Protein AF-A0A2J0UGF7-F1 (afdb_monomer)

Mean predicted aligned error: 6.07 Å

Sequence (147 aa):
MAEHSILASLVVHKSSESKSLCSQTPYACVGADGAELGLALIGGSRSPAAPRHLVELSRFRMDGALSEDYKCYLAAQGNAMVQAASKLDAKRLAGQCLSEFAAFKRRAGNAKFDVAPENICSSVADIQASLRDVARLAKAGGDCDGV

pLDDT: mean 84.09, std 11.37, range [37.0, 96.5]

Structure (mmCIF, N/CA/C/O backbone):
data_AF-A0A2J0UGF7-F1
#
_entry.id   AF-A0A2J0UGF7-F1
#
loop_
_atom_site.group_PDB
_atom_site.id
_atom_site.type_symbol
_atom_site.label_atom_id
_atom_site.label_alt_id
_atom_site.label_comp_id
_atom_site.label_asym_id
_atom_site.label_entity_id
_atom_site.label_seq_id
_atom_site.pdbx_PDB_ins_code
_atom_site.Cartn_x
_atom_site.Cartn_y
_atom_site.Cartn_z
_atom_site.occupancy
_atom_site.B_iso_or_equiv
_atom_site.auth_seq_id
_atom_site.auth_comp_id
_atom_site.auth_asym_id
_atom_site.auth_atom_id
_atom_site.pdbx_PDB_model_num
ATOM 1 N N . MET A 1 1 ? -4.742 9.438 -7.982 1.00 66.12 1 MET A N 1
ATOM 2 C CA . MET A 1 1 ? -4.946 9.312 -6.524 1.00 66.12 1 MET A CA 1
ATOM 3 C C . MET A 1 1 ? -3.586 9.147 -5.867 1.00 66.12 1 MET A C 1
ATOM 5 O O . MET A 1 1 ? -2.669 8.692 -6.547 1.00 66.12 1 MET A O 1
ATOM 9 N N . ALA A 1 2 ? -3.444 9.559 -4.611 1.00 84.94 2 ALA A N 1
ATOM 10 C CA . ALA A 1 2 ? -2.167 9.606 -3.896 1.00 84.94 2 ALA A CA 1
ATOM 11 C C . ALA A 1 2 ? -1.484 8.227 -3.784 1.00 84.94 2 ALA A C 1
ATOM 13 O O . ALA A 1 2 ? -0.266 8.124 -3.885 1.00 84.94 2 ALA A O 1
ATOM 14 N N . GLU A 1 3 ? -2.263 7.148 -3.730 1.00 86.81 3 GLU A N 1
ATOM 15 C CA . GLU A 1 3 ? -1.790 5.761 -3.719 1.00 86.81 3 GLU A CA 1
ATOM 16 C C . GLU A 1 3 ? -1.040 5.374 -5.002 1.00 86.81 3 GLU A C 1
ATOM 18 O O . GLU A 1 3 ? -0.110 4.574 -4.962 1.00 86.81 3 GLU A O 1
ATOM 23 N N . HIS A 1 4 ? -1.406 5.957 -6.151 1.00 85.75 4 HIS A N 1
ATOM 24 C CA . HIS A 1 4 ? -0.659 5.749 -7.396 1.00 85.75 4 HIS A CA 1
ATOM 25 C C . HIS A 1 4 ? 0.700 6.448 -7.374 1.00 85.75 4 HIS A C 1
ATOM 27 O O . HIS A 1 4 ? 1.629 5.947 -7.999 1.00 85.75 4 HIS A O 1
ATOM 33 N N . SER A 1 5 ? 0.807 7.579 -6.668 1.00 85.75 5 SER A N 1
ATOM 34 C CA . SER A 1 5 ? 2.076 8.285 -6.467 1.00 85.75 5 SER A CA 1
ATOM 35 C C . SER A 1 5 ? 3.016 7.448 -5.601 1.00 85.75 5 SER A C 1
ATOM 37 O O . SER A 1 5 ? 4.161 7.225 -5.983 1.00 85.75 5 SER A O 1
ATOM 39 N N . ILE A 1 6 ? 2.483 6.874 -4.513 1.00 88.88 6 ILE A N 1
ATOM 40 C CA . ILE A 1 6 ? 3.204 5.934 -3.644 1.00 88.88 6 ILE A CA 1
ATOM 41 C C . ILE A 1 6 ? 3.685 4.717 -4.435 1.00 88.88 6 ILE A C 1
ATOM 43 O O . ILE A 1 6 ? 4.870 4.404 -4.422 1.00 88.88 6 ILE A O 1
ATOM 47 N N . LEU A 1 7 ? 2.797 4.055 -5.183 1.00 88.69 7 LEU A N 1
ATOM 48 C CA . LEU A 1 7 ? 3.181 2.907 -6.005 1.00 88.69 7 LEU A CA 1
ATOM 49 C C . LEU A 1 7 ? 4.262 3.270 -7.033 1.00 88.69 7 LEU A C 1
ATOM 51 O O . LEU A 1 7 ? 5.230 2.533 -7.177 1.00 88.69 7 LEU A O 1
ATOM 55 N N . ALA A 1 8 ? 4.099 4.379 -7.756 1.00 86.56 8 ALA A N 1
ATOM 56 C CA . ALA A 1 8 ? 5.051 4.790 -8.784 1.00 86.56 8 ALA A CA 1
ATOM 57 C C . ALA A 1 8 ? 6.441 5.058 -8.193 1.00 86.56 8 ALA A C 1
ATOM 59 O O . ALA A 1 8 ? 7.425 4.541 -8.720 1.00 86.56 8 ALA A O 1
ATOM 60 N N . SER A 1 9 ? 6.505 5.798 -7.084 1.00 87.06 9 SER A N 1
ATOM 61 C CA . SER A 1 9 ? 7.755 6.060 -6.372 1.00 87.06 9 SER A CA 1
ATOM 62 C C . SER A 1 9 ? 8.404 4.755 -5.894 1.00 87.06 9 SER A C 1
ATOM 64 O O . SER A 1 9 ? 9.547 4.476 -6.258 1.00 87.06 9 SER A O 1
ATOM 66 N N . LEU A 1 10 ? 7.659 3.877 -5.209 1.00 87.56 10 LEU A N 1
ATOM 67 C CA . LEU A 1 10 ? 8.194 2.595 -4.737 1.00 87.56 10 LEU A CA 1
ATOM 68 C C . LEU A 1 10 ? 8.783 1.758 -5.879 1.00 87.56 10 LEU A C 1
ATOM 70 O O . LEU A 1 10 ? 9.810 1.104 -5.700 1.00 87.56 10 LEU A O 1
ATOM 74 N N . VAL A 1 11 ? 8.154 1.769 -7.058 1.00 87.12 11 VAL A N 1
ATOM 75 C CA . VAL A 1 11 ? 8.654 1.042 -8.231 1.00 87.12 11 VAL A CA 1
ATOM 76 C C . VAL A 1 11 ? 9.914 1.685 -8.807 1.00 87.12 11 VAL A C 1
ATOM 78 O O . VAL A 1 11 ? 10.846 0.960 -9.146 1.00 87.12 11 VAL A O 1
ATOM 81 N N . VAL A 1 12 ? 9.972 3.014 -8.901 1.00 85.31 12 VAL A N 1
ATOM 82 C CA . VAL A 1 12 ? 11.165 3.728 -9.384 1.00 85.31 12 VAL A CA 1
ATOM 83 C C . VAL A 1 12 ? 12.343 3.494 -8.440 1.00 85.31 12 VAL A C 1
ATOM 85 O O . VAL A 1 12 ? 13.400 3.065 -8.897 1.00 85.31 12 VAL A O 1
ATOM 88 N N . HIS A 1 13 ? 12.154 3.686 -7.133 1.00 84.00 13 HIS A N 1
ATOM 89 C CA . HIS A 1 13 ? 13.219 3.568 -6.132 1.00 84.00 13 HIS A CA 1
ATOM 90 C C . HIS A 1 13 ? 13.752 2.140 -5.968 1.00 84.00 13 HIS A C 1
ATOM 92 O O . HIS A 1 13 ? 14.930 1.955 -5.668 1.00 84.00 13 HIS A O 1
ATOM 98 N N . LYS A 1 14 ? 12.913 1.120 -6.187 1.00 86.44 14 LYS A N 1
ATOM 99 C CA . LYS A 1 14 ? 13.313 -0.293 -6.067 1.00 86.44 14 LYS A CA 1
ATOM 100 C C . LYS A 1 14 ? 13.826 -0.910 -7.368 1.00 86.44 14 LYS A C 1
ATOM 102 O O . LYS A 1 14 ? 14.217 -2.076 -7.355 1.00 86.44 14 LYS A O 1
ATOM 107 N N . SER A 1 15 ? 13.821 -0.167 -8.474 1.00 85.44 15 SER A N 1
ATOM 108 C CA . SER A 1 15 ? 14.404 -0.606 -9.745 1.00 85.44 15 SER A CA 1
ATOM 109 C C . SER A 1 15 ? 15.921 -0.422 -9.730 1.00 85.44 15 SER A C 1
ATOM 111 O O . SER A 1 15 ? 16.424 0.598 -9.249 1.00 85.44 15 SER A O 1
ATOM 113 N N . SER A 1 16 ? 16.673 -1.367 -10.299 1.00 81.94 16 SER A N 1
ATOM 114 C CA . SER A 1 16 ? 18.127 -1.196 -10.469 1.00 81.94 16 SER A CA 1
ATOM 115 C C . SER A 1 16 ? 18.458 -0.080 -11.467 1.00 81.94 16 SER A C 1
ATOM 117 O O . SER A 1 16 ? 19.459 0.620 -11.318 1.00 81.94 16 SER A O 1
ATOM 119 N N . GLU A 1 17 ? 17.543 0.167 -12.406 1.00 77.06 17 GLU A N 1
ATOM 120 C CA . GLU A 1 17 ? 17.573 1.271 -13.365 1.00 77.06 17 GLU A CA 1
ATOM 121 C C . GLU A 1 17 ? 17.169 2.621 -12.755 1.00 77.06 17 GLU A C 1
ATOM 123 O O . GLU A 1 17 ? 17.113 3.623 -13.461 1.00 77.06 17 GLU A O 1
ATOM 128 N N . SER A 1 18 ? 16.914 2.696 -11.444 1.00 76.00 18 SER A N 1
ATOM 129 C CA . SER A 1 18 ? 16.582 3.952 -10.753 1.00 76.00 18 SER A CA 1
ATOM 130 C C . SER A 1 18 ? 17.531 5.081 -11.152 1.00 76.00 18 SER A C 1
ATOM 132 O O . SER A 1 18 ? 17.077 6.108 -11.633 1.00 76.00 18 SER A O 1
ATOM 134 N N . LYS A 1 19 ? 18.852 4.876 -11.092 1.00 71.94 19 LYS A N 1
ATOM 135 C CA . LYS A 1 19 ? 19.845 5.904 -11.463 1.00 71.94 19 LYS A CA 1
ATOM 136 C C . LYS A 1 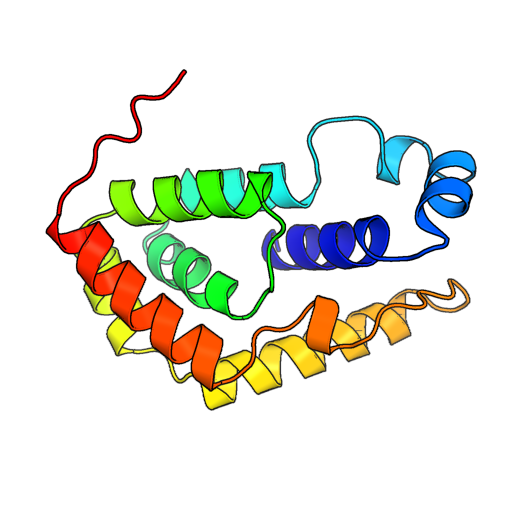19 ? 19.733 6.376 -12.917 1.00 71.94 19 LYS A C 1
ATOM 138 O O . LYS A 1 19 ? 19.937 7.561 -13.178 1.00 71.94 19 LYS A O 1
ATOM 143 N N . SER A 1 20 ? 19.439 5.474 -13.855 1.00 73.50 20 SER A N 1
ATOM 144 C CA . SER A 1 20 ? 19.291 5.818 -15.276 1.00 73.50 20 SER A CA 1
ATOM 145 C C . SER A 1 20 ? 17.951 6.518 -15.543 1.00 73.50 20 SER A C 1
ATOM 147 O O . SER A 1 20 ? 17.881 7.446 -16.346 1.00 73.50 20 SER A O 1
ATOM 149 N N . LEU A 1 21 ? 16.900 6.151 -14.810 1.00 72.06 21 LEU A N 1
ATOM 150 C CA . LEU A 1 21 ? 15.606 6.835 -14.823 1.00 72.06 21 LEU A CA 1
ATOM 151 C C . LEU A 1 21 ? 15.706 8.236 -14.213 1.00 72.06 21 LEU A C 1
ATOM 153 O O . LEU A 1 21 ? 15.205 9.193 -14.799 1.00 72.06 21 LEU A O 1
ATOM 157 N N . CYS A 1 22 ? 16.415 8.377 -13.092 1.00 73.38 22 CYS A N 1
ATOM 158 C CA . CYS A 1 22 ? 16.687 9.658 -12.448 1.00 73.38 22 CYS A CA 1
ATOM 159 C C . CYS A 1 22 ? 17.500 10.591 -13.351 1.00 73.38 22 CYS A C 1
ATOM 161 O O . CYS A 1 22 ? 17.282 11.798 -13.338 1.00 73.38 22 CYS A O 1
ATOM 163 N N . SER A 1 23 ? 18.442 10.062 -14.140 1.00 72.19 23 SER A N 1
ATOM 164 C CA . SER A 1 23 ? 19.235 10.894 -15.052 1.00 72.19 23 SER A CA 1
ATOM 165 C C . SER A 1 23 ? 18.433 11.359 -16.269 1.00 72.19 23 SER A C 1
ATOM 167 O O . SER A 1 23 ? 18.621 12.482 -16.730 1.00 72.19 23 SER A O 1
ATOM 169 N N . GLN A 1 24 ? 17.508 10.532 -16.764 1.00 73.94 24 GLN A N 1
ATOM 170 C CA . GLN A 1 24 ? 16.615 10.887 -17.872 1.00 73.94 24 GLN A CA 1
ATOM 171 C C . GLN A 1 24 ? 15.463 11.792 -17.433 1.00 73.94 24 GLN A C 1
ATOM 173 O O . GLN A 1 24 ? 14.998 12.630 -18.201 1.00 73.94 24 GLN A O 1
ATOM 178 N N . THR A 1 25 ? 14.978 11.617 -16.205 1.00 70.62 25 THR A N 1
ATOM 179 C CA . THR A 1 25 ? 13.890 12.400 -15.615 1.00 70.62 25 THR A CA 1
ATOM 180 C C . THR A 1 25 ? 14.298 12.836 -14.204 1.00 70.62 25 THR A C 1
ATOM 182 O O . THR A 1 25 ? 13.929 12.178 -13.235 1.00 70.62 25 THR A O 1
ATOM 185 N N . PRO A 1 26 ? 15.032 13.956 -14.054 1.00 66.75 26 PRO A N 1
ATOM 186 C CA . PRO A 1 26 ? 15.531 14.421 -12.754 1.00 66.75 26 PRO A CA 1
ATOM 187 C C . PRO A 1 26 ? 14.432 14.573 -11.701 1.00 66.75 26 PRO A C 1
ATOM 189 O O . PRO A 1 26 ? 14.605 14.176 -10.556 1.00 66.75 26 PRO A O 1
ATOM 192 N N . TYR A 1 27 ? 13.255 15.050 -12.108 1.00 65.88 27 TYR A N 1
ATOM 193 C CA . TYR A 1 27 ? 12.093 15.206 -11.229 1.00 65.88 27 TYR A CA 1
ATOM 194 C C . TYR A 1 27 ? 11.476 13.885 -10.747 1.00 65.88 27 TYR A C 1
ATOM 196 O O . TYR A 1 27 ? 10.632 13.910 -9.861 1.00 65.88 27 TYR A O 1
ATOM 204 N N . ALA A 1 28 ? 11.877 12.737 -11.304 1.00 63.88 28 ALA A N 1
ATOM 205 C CA . ALA A 1 28 ? 11.483 11.433 -10.775 1.00 63.88 28 ALA A CA 1
ATOM 206 C C . ALA A 1 28 ? 12.241 11.076 -9.484 1.00 63.88 28 ALA A C 1
ATOM 208 O O . ALA A 1 28 ? 11.817 10.164 -8.785 1.00 63.88 28 ALA A O 1
ATOM 209 N N . CYS A 1 29 ? 13.349 11.770 -9.188 1.00 67.88 29 CYS A N 1
ATOM 210 C CA . CYS A 1 29 ? 14.242 11.444 -8.071 1.00 67.88 29 CYS A CA 1
ATOM 211 C C . CYS A 1 29 ? 14.788 12.664 -7.312 1.00 67.88 29 CYS A C 1
ATOM 213 O O . CYS A 1 29 ? 15.664 12.516 -6.463 1.00 67.88 29 CYS A O 1
ATOM 215 N N . VAL A 1 30 ? 14.327 13.873 -7.643 1.00 58.84 30 VAL A N 1
ATOM 216 C CA . VAL A 1 30 ? 14.724 15.129 -6.996 1.00 58.84 30 VAL A CA 1
ATOM 217 C C . VAL A 1 30 ? 13.467 15.813 -6.463 1.00 58.84 30 VAL A C 1
ATOM 219 O O . VAL A 1 30 ? 12.572 16.134 -7.243 1.00 58.84 30 VAL A O 1
ATOM 222 N N . GLY A 1 31 ? 13.423 16.073 -5.153 1.00 57.72 31 GLY A N 1
ATOM 223 C CA . GLY A 1 31 ? 12.296 16.714 -4.462 1.00 57.72 31 GLY A CA 1
ATOM 224 C C . GLY A 1 31 ? 11.738 15.854 -3.325 1.00 57.72 31 GLY A C 1
ATOM 225 O O . GLY A 1 31 ? 12.331 14.834 -2.988 1.00 57.72 31 GLY A O 1
ATOM 226 N N . ALA A 1 32 ? 10.612 16.283 -2.739 1.00 58.78 32 ALA A N 1
ATOM 227 C CA . ALA A 1 32 ? 9.843 15.433 -1.831 1.00 58.78 32 ALA A CA 1
ATOM 228 C C . ALA A 1 32 ? 9.440 14.164 -2.584 1.00 58.78 32 ALA A C 1
ATOM 230 O O . ALA A 1 32 ? 8.929 14.259 -3.708 1.00 58.78 32 ALA A O 1
ATOM 231 N N . ASP A 1 33 ? 9.695 13.002 -1.989 1.00 75.25 33 ASP A N 1
ATOM 232 C CA . ASP A 1 33 ? 9.398 11.745 -2.652 1.00 75.25 33 ASP A CA 1
ATOM 233 C C . ASP A 1 33 ? 7.889 11.661 -2.949 1.00 75.25 33 ASP A C 1
ATOM 235 O O . ASP A 1 33 ? 7.031 12.042 -2.145 1.00 75.25 33 ASP A O 1
ATOM 239 N N . GLY A 1 34 ? 7.539 11.179 -4.142 1.00 81.44 34 GLY A N 1
ATOM 240 C CA . GLY A 1 34 ? 6.149 11.030 -4.558 1.00 81.44 34 GLY A CA 1
ATOM 241 C C . GLY A 1 34 ? 5.353 10.135 -3.605 1.00 81.44 34 GLY A C 1
ATOM 242 O O . GLY A 1 34 ? 4.132 10.311 -3.494 1.00 81.44 34 GLY A O 1
ATOM 243 N N . ALA A 1 35 ? 6.018 9.205 -2.911 1.00 87.25 35 ALA A N 1
ATOM 244 C CA . ALA A 1 35 ? 5.385 8.418 -1.867 1.00 87.25 35 ALA A CA 1
ATOM 245 C C . ALA A 1 35 ? 5.197 9.202 -0.566 1.00 87.25 35 ALA A C 1
ATOM 247 O O . ALA A 1 35 ? 4.087 9.172 -0.038 1.00 87.25 35 ALA A O 1
ATOM 248 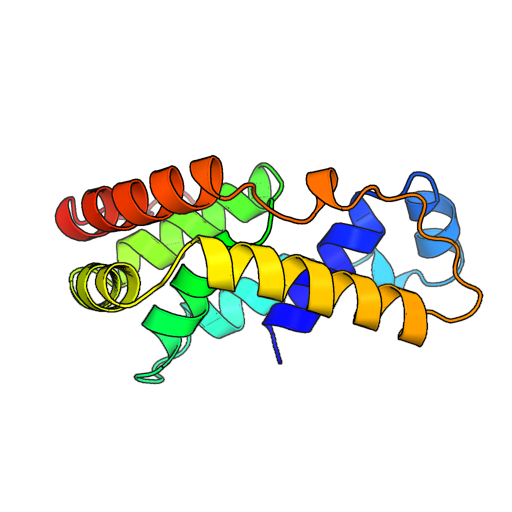N N . GLU A 1 36 ? 6.199 9.949 -0.098 1.00 87.50 36 GLU A N 1
ATOM 249 C CA . GLU A 1 36 ? 6.084 10.830 1.077 1.00 87.50 36 GLU A CA 1
ATOM 250 C C . GLU A 1 36 ? 4.957 11.857 0.904 1.00 87.50 36 GLU A C 1
ATOM 252 O O . GLU A 1 36 ? 4.069 11.968 1.750 1.00 87.50 36 GLU A O 1
ATOM 257 N N . LEU A 1 37 ? 4.909 12.554 -0.238 1.00 87.75 37 LEU A N 1
ATOM 258 C CA . LEU A 1 37 ? 3.842 13.515 -0.528 1.00 87.75 37 LEU A CA 1
ATOM 259 C C . LEU A 1 37 ? 2.475 12.828 -0.625 1.00 87.75 37 LEU A C 1
ATOM 261 O O . LEU A 1 37 ? 1.477 13.337 -0.112 1.00 87.75 37 LEU A O 1
ATOM 265 N N . GLY A 1 38 ? 2.412 11.668 -1.285 1.00 89.94 38 GLY A N 1
ATOM 266 C CA . GLY A 1 38 ? 1.187 10.879 -1.371 1.00 89.94 38 GLY A CA 1
ATOM 267 C C . GLY A 1 38 ? 0.682 10.469 0.013 1.00 89.94 38 GLY A C 1
ATOM 268 O O . GLY A 1 38 ? -0.506 10.606 0.308 1.00 89.94 38 GLY A O 1
ATOM 269 N N . LEU A 1 39 ? 1.587 10.030 0.881 1.00 91.75 39 LEU A N 1
ATOM 270 C CA . LEU A 1 39 ? 1.288 9.650 2.251 1.00 91.75 39 LEU A CA 1
ATOM 271 C C . LEU A 1 39 ? 0.829 10.856 3.077 1.00 91.75 39 LEU A C 1
ATOM 273 O O . LEU A 1 39 ? -0.216 10.769 3.719 1.00 91.75 39 LEU A O 1
ATOM 277 N N . ALA A 1 40 ? 1.522 11.992 2.992 1.00 90.56 40 ALA A N 1
ATOM 278 C CA . ALA A 1 40 ? 1.152 13.220 3.690 1.00 90.56 40 ALA A CA 1
ATOM 279 C C . ALA A 1 40 ? -0.224 13.752 3.262 1.00 90.56 40 ALA A C 1
ATOM 281 O O . ALA A 1 40 ? -1.012 14.196 4.099 1.00 90.56 40 ALA A O 1
ATOM 282 N N . LEU A 1 41 ? -0.563 13.651 1.971 1.00 91.12 41 LEU A N 1
ATOM 283 C CA . LEU A 1 41 ? -1.881 14.037 1.459 1.00 91.12 41 LEU A CA 1
ATOM 284 C C . LEU A 1 41 ? -3.004 13.154 2.004 1.00 91.12 41 LEU A C 1
ATOM 286 O O . LEU A 1 41 ? -4.088 13.661 2.291 1.00 91.12 41 LEU A O 1
ATOM 290 N N . ILE A 1 42 ? -2.776 11.845 2.140 1.00 92.12 42 ILE A N 1
ATOM 291 C CA . ILE A 1 42 ? -3.772 10.942 2.730 1.00 92.12 42 ILE A CA 1
ATOM 292 C C . ILE A 1 42 ? -3.833 11.170 4.246 1.00 92.12 42 ILE A C 1
ATOM 294 O O . ILE A 1 42 ? -4.920 11.320 4.801 1.00 92.12 42 ILE A O 1
ATOM 298 N N . GLY A 1 43 ? -2.680 11.233 4.911 1.00 89.19 43 GLY A N 1
ATOM 299 C CA . GLY A 1 43 ? -2.571 11.301 6.362 1.00 89.19 43 GLY A CA 1
ATOM 300 C C . GLY A 1 43 ? -3.003 12.626 6.979 1.00 89.19 43 GLY A C 1
ATOM 301 O O . GLY A 1 43 ? -3.654 12.624 8.023 1.00 89.19 43 GLY A O 1
ATOM 302 N N . GLY A 1 44 ? -2.736 13.743 6.301 1.00 87.38 44 GLY A N 1
ATOM 303 C CA . GLY A 1 44 ? -3.214 15.077 6.677 1.00 87.38 44 GLY A CA 1
ATOM 304 C C . GLY A 1 44 ? -4.649 15.381 6.229 1.00 87.38 44 GLY A C 1
ATOM 305 O O . GLY A 1 44 ? -5.180 16.454 6.530 1.00 87.38 44 GLY A O 1
ATOM 306 N N . SER A 1 45 ? -5.301 14.470 5.501 1.00 88.38 45 SER A N 1
ATOM 307 C CA . SER A 1 45 ? -6.663 14.683 5.015 1.00 88.38 45 SER A CA 1
ATOM 308 C C . SER A 1 45 ? -7.685 14.633 6.149 1.00 88.38 45 SER A C 1
ATOM 310 O O . SER A 1 45 ? -7.735 13.689 6.934 1.00 88.38 45 SER A O 1
ATOM 312 N N . ARG A 1 46 ? -8.594 15.615 6.167 1.00 87.12 46 ARG A N 1
ATOM 313 C CA . ARG A 1 46 ? -9.775 15.635 7.051 1.00 87.12 46 ARG A CA 1
ATOM 314 C C . ARG A 1 46 ? -10.959 14.834 6.494 1.00 87.12 46 ARG A C 1
ATOM 316 O O . ARG A 1 46 ? -12.052 14.880 7.052 1.00 87.12 46 ARG A O 1
ATOM 323 N N . SER A 1 47 ? -10.776 14.146 5.365 1.00 90.00 47 SER A N 1
ATOM 324 C CA . SER A 1 47 ? -11.824 13.328 4.758 1.00 90.00 47 SER A CA 1
ATOM 325 C C . SER A 1 47 ? -12.200 12.158 5.674 1.00 90.00 47 SER A C 1
ATOM 327 O O . SER A 1 47 ? -11.305 11.469 6.164 1.00 90.00 47 SER A O 1
ATOM 329 N N . PRO A 1 48 ? -13.495 11.822 5.827 1.00 87.56 48 PRO A N 1
ATOM 330 C CA . PRO A 1 48 ? -13.910 10.631 6.572 1.00 87.56 48 PRO A CA 1
ATOM 331 C C . PRO A 1 48 ? -13.416 9.322 5.931 1.00 87.56 48 PRO A C 1
ATOM 333 O O . PRO A 1 48 ? -13.430 8.275 6.574 1.00 87.56 48 PR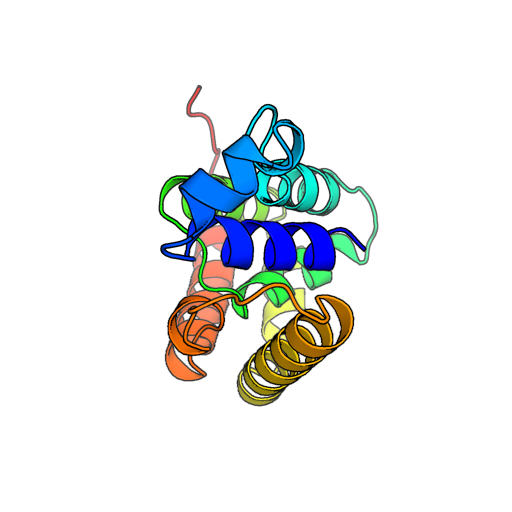O A O 1
ATOM 336 N N . ALA A 1 49 ? -12.974 9.364 4.669 1.00 90.06 49 ALA A N 1
ATOM 337 C CA . ALA A 1 49 ? -12.365 8.224 3.992 1.00 90.06 49 ALA A CA 1
ATOM 338 C C . ALA A 1 49 ? -10.861 8.076 4.287 1.00 90.06 49 ALA A C 1
ATOM 340 O O . ALA A 1 49 ? -10.312 7.000 4.052 1.00 90.06 49 ALA A O 1
ATOM 341 N N . ALA A 1 50 ? -10.191 9.115 4.804 1.00 90.38 50 ALA A N 1
ATOM 342 C CA . ALA A 1 50 ? -8.746 9.114 5.043 1.00 90.38 50 ALA A CA 1
ATOM 343 C C . ALA A 1 50 ? -8.265 7.935 5.911 1.00 90.38 50 ALA A C 1
ATOM 345 O O . ALA A 1 50 ? -7.299 7.287 5.500 1.00 90.38 50 ALA A O 1
ATOM 346 N N . PRO A 1 51 ? -8.961 7.548 7.008 1.00 91.06 51 PRO A N 1
ATOM 347 C CA . PRO A 1 51 ? -8.576 6.371 7.775 1.00 91.06 51 PRO A CA 1
ATOM 348 C C . PRO A 1 51 ? -8.505 5.101 6.944 1.00 91.06 51 PRO A C 1
ATOM 350 O O . PRO A 1 51 ? -7.557 4.327 7.025 1.00 91.06 51 PRO A O 1
ATOM 353 N N . ARG A 1 52 ? -9.511 4.899 6.095 1.00 92.94 52 ARG A N 1
ATOM 354 C CA . ARG A 1 52 ? -9.567 3.737 5.220 1.00 92.94 52 ARG A CA 1
ATOM 355 C C . ARG A 1 52 ? -8.418 3.757 4.217 1.00 92.94 52 ARG A C 1
ATOM 357 O O . ARG A 1 52 ? -7.735 2.748 4.096 1.00 92.94 52 ARG A O 1
ATOM 364 N N . HIS A 1 53 ? -8.194 4.884 3.545 1.00 93.38 53 HIS A N 1
ATOM 365 C CA . HIS A 1 53 ? -7.115 5.018 2.566 1.00 93.38 53 HIS A CA 1
ATOM 366 C C . HIS A 1 53 ? -5.739 4.759 3.182 1.00 93.38 53 HIS A C 1
ATOM 368 O O . HIS A 1 53 ? -4.956 4.024 2.589 1.00 93.38 53 HIS A O 1
ATOM 374 N N . LEU A 1 54 ? -5.473 5.280 4.388 1.00 92.44 54 LEU A N 1
ATOM 375 C CA . LEU A 1 54 ? -4.233 5.004 5.116 1.00 92.44 54 LEU A CA 1
ATOM 376 C C . LEU A 1 54 ? -4.062 3.510 5.380 1.00 92.44 54 LEU A C 1
ATOM 378 O O . LEU A 1 54 ? -3.047 2.942 4.997 1.00 92.44 54 LEU A O 1
ATOM 382 N N . VAL A 1 55 ? -5.053 2.837 5.969 1.00 92.88 55 VAL A N 1
ATOM 383 C CA . VAL A 1 55 ? -4.900 1.406 6.281 1.00 92.88 55 VAL A CA 1
ATOM 384 C C . VAL A 1 55 ? -4.786 0.550 5.010 1.00 92.88 55 VAL A C 1
ATOM 386 O O . VAL A 1 55 ? -4.055 -0.444 4.991 1.00 92.88 55 VAL A O 1
ATOM 389 N N . GLU A 1 56 ? -5.442 0.940 3.913 1.00 95.00 56 GLU A N 1
ATOM 390 C CA . GLU A 1 56 ? -5.292 0.275 2.613 1.00 95.00 56 GLU A CA 1
ATOM 391 C C . GLU A 1 56 ? -3.853 0.368 2.058 1.00 95.00 56 GLU A C 1
ATOM 393 O O . GLU A 1 56 ? -3.484 -0.471 1.229 1.00 95.00 56 GLU A O 1
ATOM 398 N N . LEU A 1 57 ? -3.015 1.315 2.514 1.00 94.75 57 LEU A N 1
ATOM 399 C CA . LEU A 1 57 ? -1.594 1.396 2.135 1.00 94.75 57 LEU A CA 1
ATOM 400 C C . LEU A 1 57 ? -0.757 0.227 2.666 1.00 94.75 57 LEU A C 1
ATOM 402 O O . LEU A 1 57 ? 0.303 -0.037 2.107 1.00 94.75 57 LEU A O 1
ATOM 406 N N . SER A 1 58 ? -1.243 -0.529 3.660 1.00 94.25 58 SER A N 1
ATOM 407 C CA . SER A 1 58 ? -0.586 -1.759 4.150 1.00 94.25 58 SER A CA 1
ATOM 408 C C . SER A 1 58 ? -0.311 -2.793 3.048 1.00 94.25 58 SER A C 1
ATOM 410 O O . SER A 1 58 ? 0.559 -3.655 3.202 1.00 94.25 58 SER A O 1
ATOM 412 N N . ARG A 1 59 ? -1.018 -2.696 1.911 1.00 95.56 59 ARG A N 1
ATOM 413 C CA . ARG A 1 59 ? -0.774 -3.515 0.717 1.00 95.56 59 ARG A CA 1
ATOM 414 C C . ARG A 1 59 ? 0.582 -3.254 0.064 1.00 95.56 59 ARG A C 1
ATOM 416 O O . ARG A 1 59 ? 1.070 -4.128 -0.648 1.00 95.56 59 ARG A O 1
ATOM 423 N N . PHE A 1 60 ? 1.166 -2.078 0.279 1.00 94.62 60 PHE A N 1
ATOM 424 C CA . PHE A 1 60 ? 2.476 -1.719 -0.240 1.00 94.62 60 PHE A CA 1
ATOM 425 C C . PHE A 1 60 ? 3.567 -2.042 0.776 1.00 94.62 60 PHE A C 1
ATOM 427 O O . PHE A 1 60 ? 3.440 -1.783 1.972 1.00 94.62 60 PHE A O 1
ATOM 434 N N . ARG A 1 61 ? 4.681 -2.566 0.274 1.00 92.06 61 ARG A N 1
ATOM 435 C CA . ARG A 1 61 ? 5.914 -2.740 1.027 1.00 92.06 61 ARG A CA 1
ATOM 436 C C . ARG A 1 61 ? 6.679 -1.422 0.974 1.00 92.06 61 ARG A C 1
ATOM 438 O O . ARG A 1 61 ? 7.356 -1.139 -0.015 1.00 92.06 61 ARG A O 1
ATOM 445 N N . MET A 1 62 ? 6.542 -0.621 2.021 1.00 88.75 62 MET A N 1
ATOM 446 C CA . MET A 1 62 ? 7.258 0.649 2.184 1.00 88.75 62 MET A CA 1
ATOM 447 C C . MET A 1 62 ? 8.746 0.405 2.476 1.00 88.75 62 MET A C 1
ATOM 449 O O . MET A 1 62 ? 9.126 -0.696 2.886 1.00 88.75 62 MET A O 1
ATOM 453 N N . ASP A 1 63 ? 9.592 1.396 2.208 1.00 82.69 63 ASP A N 1
ATOM 454 C CA . ASP A 1 63 ? 10.973 1.405 2.700 1.00 82.69 63 ASP A CA 1
ATOM 455 C C . ASP A 1 63 ? 11.042 1.917 4.151 1.00 82.69 63 ASP A C 1
ATOM 457 O O . ASP A 1 63 ? 10.012 2.177 4.773 1.00 82.69 63 ASP A O 1
ATOM 461 N N . GLY A 1 64 ? 12.251 1.982 4.717 1.00 79.81 64 GLY A N 1
ATOM 462 C CA . GLY A 1 64 ? 12.458 2.341 6.121 1.00 79.81 64 GLY A CA 1
ATOM 463 C C . GLY A 1 64 ? 11.852 3.697 6.482 1.00 79.81 64 GLY A C 1
ATOM 464 O O . GLY A 1 64 ? 10.989 3.740 7.356 1.00 79.81 64 GLY A O 1
ATOM 465 N N . ALA A 1 65 ? 12.243 4.755 5.767 1.00 79.44 65 ALA A N 1
ATOM 466 C CA . ALA A 1 65 ? 11.806 6.126 6.032 1.00 79.44 65 ALA A CA 1
ATOM 467 C C . ALA A 1 65 ? 10.288 6.283 5.856 1.00 79.44 65 ALA A C 1
ATOM 469 O O . ALA A 1 65 ? 9.590 6.669 6.793 1.00 79.44 65 ALA A O 1
ATOM 470 N N . LEU A 1 66 ? 9.738 5.841 4.719 1.00 84.88 66 LEU A N 1
ATOM 471 C CA . LEU A 1 66 ? 8.301 5.954 4.454 1.00 84.88 66 LEU A CA 1
ATOM 472 C C . LEU A 1 66 ? 7.458 5.143 5.456 1.00 84.88 66 LEU A C 1
ATOM 474 O O . LEU A 1 66 ? 6.317 5.497 5.763 1.00 84.88 66 LEU A O 1
ATOM 478 N N . SER A 1 67 ? 8.003 4.038 5.981 1.00 86.81 67 SER A N 1
ATOM 479 C CA . SER A 1 67 ? 7.312 3.223 6.986 1.00 86.81 67 SER A CA 1
ATOM 480 C C . SER A 1 67 ? 7.189 3.905 8.349 1.00 86.81 67 SER A C 1
ATOM 482 O O . SER A 1 67 ? 6.255 3.586 9.091 1.00 86.81 67 SER A O 1
ATOM 484 N N . GLU A 1 68 ? 8.109 4.806 8.696 1.00 86.75 68 GLU A N 1
ATOM 485 C CA . GLU A 1 68 ? 8.072 5.568 9.948 1.00 86.75 68 GLU A CA 1
ATOM 486 C C . GLU A 1 68 ? 6.974 6.628 9.878 1.00 86.75 68 GLU A C 1
ATOM 488 O O . GLU A 1 68 ? 6.057 6.604 10.706 1.00 86.75 68 GLU A O 1
ATOM 493 N N . ASP A 1 69 ? 6.964 7.429 8.810 1.00 88.12 69 ASP A N 1
ATOM 494 C CA . ASP A 1 69 ? 5.903 8.407 8.543 1.00 88.12 69 ASP A CA 1
ATOM 495 C C . ASP A 1 69 ? 4.524 7.743 8.507 1.00 88.12 69 ASP A C 1
ATOM 497 O O . ASP A 1 69 ? 3.547 8.235 9.083 1.00 88.12 69 ASP A O 1
ATOM 501 N N . TYR A 1 70 ? 4.429 6.572 7.871 1.00 90.25 70 TYR A N 1
ATOM 502 C CA . TYR A 1 70 ? 3.174 5.836 7.775 1.00 90.25 70 TYR A CA 1
ATOM 503 C C . TYR A 1 70 ? 2.647 5.430 9.150 1.00 90.25 70 TYR A C 1
ATOM 505 O O . TYR A 1 70 ? 1.468 5.637 9.449 1.00 90.25 70 TYR A O 1
ATOM 513 N N . LYS A 1 71 ? 3.512 4.888 10.015 1.00 89.06 71 LYS A N 1
ATOM 514 C CA . LYS A 1 71 ? 3.134 4.535 11.392 1.00 89.06 71 LYS A CA 1
ATOM 515 C C . LYS A 1 71 ? 2.689 5.764 12.176 1.00 89.06 71 LYS A C 1
ATOM 517 O O . LYS A 1 71 ? 1.747 5.653 12.962 1.00 89.06 71 LYS A O 1
ATOM 522 N N . CYS A 1 72 ? 3.296 6.919 11.923 1.00 88.06 72 CYS A N 1
ATOM 523 C CA . CYS A 1 72 ? 2.898 8.162 12.564 1.00 88.06 72 CYS A CA 1
ATOM 524 C C . CYS A 1 72 ? 1.509 8.636 12.162 1.00 88.06 72 CYS A C 1
ATOM 526 O O . CYS A 1 72 ? 0.673 8.913 13.027 1.00 88.06 72 CYS A O 1
ATOM 528 N N . TYR A 1 73 ? 1.196 8.611 10.869 1.00 88.81 73 TYR A N 1
ATOM 529 C CA . TYR A 1 73 ? -0.157 8.917 10.410 1.00 88.81 73 TYR A CA 1
ATOM 530 C C . TYR A 1 73 ? -1.208 7.925 10.928 1.00 88.81 73 TYR A C 1
ATOM 532 O O . TYR A 1 73 ? -2.346 8.316 11.196 1.00 88.81 73 TYR A O 1
ATOM 540 N N . LEU A 1 74 ? -0.845 6.652 11.110 1.00 88.50 74 LEU A N 1
ATOM 541 C CA . LEU A 1 74 ? -1.732 5.663 11.728 1.00 88.50 74 LEU A CA 1
ATOM 542 C C . LEU A 1 74 ? -1.996 5.958 13.211 1.00 88.50 74 LEU A C 1
ATOM 544 O O . LEU A 1 74 ? -3.139 5.845 13.655 1.00 88.50 74 LEU A O 1
ATOM 548 N N . ALA A 1 75 ? -0.967 6.328 13.976 1.00 85.31 75 ALA A N 1
ATOM 549 C CA . ALA A 1 75 ? -1.103 6.636 15.399 1.00 85.31 75 ALA A CA 1
ATOM 550 C C . ALA A 1 75 ? -1.981 7.878 15.634 1.00 85.31 75 ALA A C 1
ATOM 552 O O . ALA A 1 75 ? -2.872 7.849 16.486 1.00 85.31 75 ALA A O 1
ATOM 553 N N . ALA A 1 76 ? -1.810 8.919 14.811 1.00 83.50 76 ALA A N 1
ATOM 554 C CA . ALA A 1 76 ? -2.499 10.203 14.951 1.00 83.50 76 ALA A CA 1
ATOM 555 C C . ALA A 1 76 ? -4.032 10.140 14.775 1.00 83.50 76 ALA A C 1
ATOM 557 O O . ALA A 1 76 ? -4.751 11.020 15.244 1.00 83.50 76 ALA A O 1
ATOM 558 N N . GLN A 1 77 ? -4.564 9.115 14.101 1.00 78.75 77 GLN A N 1
ATOM 559 C CA . GLN A 1 77 ? -6.000 9.015 13.790 1.00 78.75 77 GLN A CA 1
ATOM 560 C C . GLN A 1 77 ? -6.803 8.128 14.764 1.00 78.75 77 GLN A C 1
ATOM 562 O O . GLN A 1 77 ? -8.028 8.009 14.633 1.00 78.75 77 GLN A O 1
ATOM 567 N N . GLY A 1 78 ? -6.142 7.515 15.753 1.00 79.31 78 GLY A N 1
ATOM 568 C CA . GLY A 1 78 ? -6.785 6.827 16.878 1.00 79.31 78 GLY A CA 1
ATOM 569 C C . GLY A 1 78 ? -7.868 5.812 16.479 1.00 79.31 78 GLY A C 1
ATOM 570 O O . GLY A 1 78 ? -7.721 5.034 15.537 1.00 79.31 78 GLY A O 1
ATOM 571 N N . ASN A 1 79 ? -9.003 5.808 17.188 1.00 82.81 79 ASN A N 1
ATOM 572 C CA . ASN A 1 79 ? -10.054 4.786 17.041 1.00 82.81 79 ASN A CA 1
ATOM 573 C C . ASN A 1 79 ? -10.650 4.643 15.625 1.00 82.81 79 ASN A C 1
ATOM 575 O O . ASN A 1 79 ? -11.145 3.562 15.288 1.00 82.81 79 ASN A O 1
ATOM 579 N N . ALA A 1 80 ? -10.593 5.681 14.782 1.00 86.12 80 ALA A N 1
ATOM 580 C CA . ALA A 1 80 ? -11.052 5.593 13.394 1.00 86.12 80 ALA A CA 1
ATOM 581 C C . ALA A 1 80 ? -10.242 4.556 12.591 1.00 86.12 80 ALA A C 1
ATOM 583 O O . ALA A 1 80 ? -10.800 3.846 11.750 1.00 86.12 80 ALA A O 1
ATOM 584 N N . MET A 1 81 ? -8.956 4.390 12.919 1.00 87.44 81 MET A N 1
ATOM 585 C CA . MET A 1 81 ? -8.079 3.391 12.303 1.00 87.44 81 MET A CA 1
ATOM 586 C C . MET A 1 81 ? -8.455 1.966 12.675 1.00 87.44 81 MET A C 1
ATOM 588 O O . MET A 1 81 ? -8.438 1.082 11.822 1.00 87.44 81 MET A O 1
ATOM 592 N N . VAL A 1 82 ? -8.864 1.735 13.924 1.00 86.56 82 VAL A N 1
ATOM 593 C CA . VAL A 1 82 ? -9.302 0.408 14.384 1.00 86.56 82 VAL A CA 1
ATOM 594 C C . VAL A 1 82 ? -10.537 -0.046 13.603 1.00 86.56 82 VAL A C 1
ATOM 596 O O . VAL A 1 82 ? -10.613 -1.192 13.160 1.00 86.56 82 VAL A O 1
ATOM 599 N N . GLN A 1 83 ? -11.498 0.861 13.400 1.00 88.62 83 GLN A N 1
ATOM 600 C CA . GLN A 1 83 ? -12.711 0.570 12.633 1.00 88.62 83 GLN A CA 1
ATOM 601 C C . GLN A 1 83 ? -12.446 0.405 11.136 1.00 88.62 83 GLN A C 1
ATOM 603 O O . GLN A 1 83 ? -13.140 -0.366 10.475 1.00 88.62 83 GLN A O 1
ATOM 608 N N . ALA A 1 84 ? -11.484 1.147 10.586 1.00 90.25 84 ALA A N 1
ATOM 609 C CA . ALA A 1 84 ? -11.071 0.990 9.199 1.00 90.25 84 ALA A CA 1
ATOM 610 C C . ALA A 1 84 ? -10.384 -0.367 8.990 1.00 90.25 84 ALA A C 1
ATOM 612 O O . ALA A 1 84 ? -10.782 -1.119 8.103 1.00 90.25 84 ALA A O 1
ATOM 613 N N . ALA A 1 85 ? -9.427 -0.719 9.852 1.00 89.56 85 ALA A N 1
ATOM 614 C CA . ALA A 1 85 ? -8.668 -1.963 9.768 1.00 89.56 85 ALA A CA 1
ATOM 615 C C . ALA A 1 85 ? -9.541 -3.215 9.900 1.00 89.56 85 ALA A C 1
ATOM 617 O O . ALA A 1 85 ? -9.329 -4.183 9.172 1.00 89.56 85 ALA A O 1
ATOM 618 N N . SER A 1 86 ? -10.559 -3.198 10.767 1.00 88.88 86 SER A N 1
ATOM 619 C CA . SER A 1 86 ? -11.447 -4.354 10.964 1.00 88.88 86 SER A CA 1
ATOM 620 C C . SER A 1 86 ? -12.333 -4.682 9.757 1.00 88.88 86 SER A C 1
ATOM 622 O O . SER A 1 86 ? -12.855 -5.791 9.667 1.00 88.88 86 SER A O 1
ATOM 624 N N . LYS A 1 87 ? -12.506 -3.736 8.827 1.00 90.75 87 LYS A N 1
ATOM 625 C CA . LYS A 1 87 ? -13.332 -3.893 7.619 1.00 90.75 87 LYS A CA 1
ATOM 626 C C . LYS A 1 87 ? -12.533 -4.336 6.394 1.00 90.75 87 LYS A C 1
ATOM 628 O O . LYS A 1 87 ? -13.127 -4.549 5.336 1.00 90.75 87 LYS A O 1
ATOM 633 N N . LEU A 1 88 ? -11.209 -4.429 6.501 1.00 91.56 88 LEU A N 1
ATOM 634 C CA . LEU A 1 88 ? -10.340 -4.751 5.376 1.00 91.56 88 LEU A CA 1
ATOM 635 C C . LEU A 1 88 ? -10.023 -6.244 5.318 1.00 91.56 88 LEU A C 1
ATOM 637 O O . LEU A 1 88 ? -9.802 -6.901 6.331 1.00 91.56 88 LEU A O 1
ATOM 641 N N . ASP A 1 89 ? -9.968 -6.761 4.094 1.00 94.00 89 ASP A N 1
ATOM 642 C CA . ASP A 1 89 ? -9.581 -8.138 3.810 1.00 94.00 89 ASP A CA 1
ATOM 643 C C . ASP A 1 89 ? -8.164 -8.171 3.226 1.00 94.00 89 ASP A C 1
ATOM 645 O O . ASP A 1 89 ? -7.885 -7.588 2.175 1.00 94.00 89 ASP A O 1
ATOM 649 N N . ALA A 1 90 ? -7.259 -8.870 3.910 1.00 94.38 90 ALA A N 1
ATOM 650 C CA . ALA A 1 9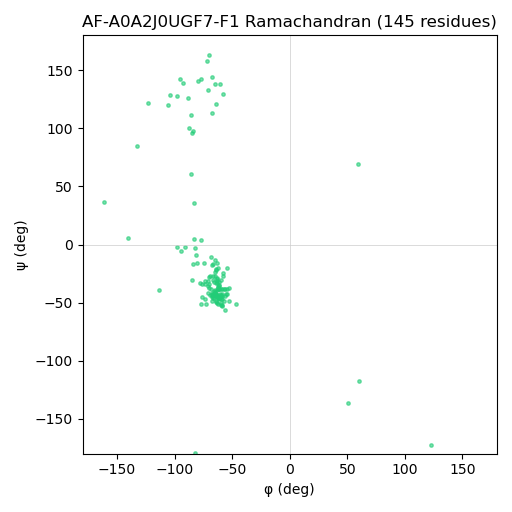0 ? -5.851 -8.922 3.532 1.00 94.38 90 ALA A CA 1
ATOM 651 C C . ALA A 1 90 ? -5.616 -9.596 2.169 1.00 94.38 90 ALA A C 1
ATOM 653 O O . ALA A 1 90 ? -4.713 -9.195 1.435 1.00 94.38 90 ALA A O 1
ATOM 654 N N . LYS A 1 91 ? -6.434 -10.593 1.796 1.00 95.44 91 LYS A N 1
ATOM 655 C CA . LYS A 1 91 ? -6.308 -11.270 0.494 1.00 95.44 91 LYS A CA 1
ATOM 656 C C . LYS A 1 91 ? -6.705 -10.331 -0.640 1.00 95.44 91 LYS A C 1
ATOM 658 O O . LYS A 1 91 ? -6.002 -10.249 -1.646 1.00 95.44 91 LYS A O 1
ATOM 663 N N . ARG A 1 92 ? -7.796 -9.586 -0.459 1.00 95.94 92 ARG A N 1
ATOM 664 C CA . ARG A 1 92 ? -8.261 -8.558 -1.390 1.00 95.94 92 ARG A CA 1
ATOM 665 C C . ARG A 1 92 ? -7.213 -7.464 -1.564 1.00 95.94 92 ARG A C 1
ATOM 667 O O . ARG A 1 92 ? -6.946 -7.089 -2.700 1.00 95.94 92 ARG A O 1
ATOM 674 N N . LEU A 1 93 ? -6.606 -6.980 -0.479 1.00 95.94 93 LEU A N 1
ATOM 675 C CA . LEU A 1 93 ? -5.560 -5.953 -0.541 1.00 95.94 93 LEU A CA 1
ATOM 676 C C . LEU A 1 93 ? -4.304 -6.435 -1.275 1.00 95.94 93 LEU A C 1
ATOM 678 O O . LEU A 1 93 ? -3.792 -5.718 -2.136 1.00 95.94 93 LEU A O 1
ATOM 682 N N . ALA A 1 94 ? -3.850 -7.661 -1.004 1.00 95.94 94 ALA A N 1
ATOM 683 C CA . ALA A 1 94 ? -2.733 -8.261 -1.732 1.00 95.94 94 ALA A CA 1
ATOM 684 C C . ALA A 1 94 ? -3.041 -8.374 -3.238 1.00 95.94 94 ALA A C 1
ATOM 686 O O . ALA A 1 94 ? -2.246 -7.945 -4.074 1.00 95.94 94 ALA A O 1
ATOM 687 N N . GLY A 1 95 ? -4.230 -8.880 -3.592 1.00 96.50 95 GLY A N 1
ATOM 688 C CA . GLY A 1 95 ? -4.678 -8.969 -4.985 1.00 96.50 95 GLY A CA 1
ATOM 689 C C . GLY A 1 95 ? -4.801 -7.602 -5.665 1.00 96.50 95 GLY A C 1
ATOM 690 O O . GLY A 1 95 ? -4.420 -7.446 -6.827 1.00 96.50 95 GLY A O 1
ATOM 691 N N . GLN A 1 96 ? -5.273 -6.592 -4.931 1.00 95.94 96 GLN A N 1
ATOM 692 C CA . GLN A 1 96 ? -5.352 -5.218 -5.416 1.00 95.94 96 GLN A CA 1
ATOM 693 C C . GLN A 1 96 ? -3.962 -4.658 -5.731 1.00 95.94 96 GLN A C 1
ATOM 695 O O . GLN A 1 96 ? -3.781 -4.116 -6.819 1.00 95.94 96 GLN A O 1
ATOM 700 N N . CYS A 1 97 ? -2.974 -4.840 -4.848 1.00 96.31 97 CYS A N 1
ATOM 701 C CA . CYS A 1 97 ? -1.610 -4.379 -5.110 1.00 96.31 97 CYS A CA 1
ATOM 702 C C . CYS A 1 97 ? -1.024 -5.018 -6.375 1.00 96.31 97 CYS A C 1
ATOM 704 O O . CYS A 1 97 ? -0.493 -4.313 -7.231 1.00 96.31 97 CYS A O 1
ATOM 706 N N . LEU A 1 98 ? -1.187 -6.335 -6.547 1.00 95.75 98 LEU A N 1
ATOM 707 C CA . LEU A 1 98 ? -0.707 -7.035 -7.744 1.00 95.75 98 LEU A CA 1
ATOM 708 C C . LEU A 1 98 ? -1.364 -6.502 -9.024 1.00 95.75 98 LEU A C 1
ATOM 710 O O . LEU A 1 98 ? -0.684 -6.283 -10.028 1.00 95.75 98 LEU A O 1
ATOM 714 N N . SER A 1 99 ? -2.675 -6.251 -8.989 1.00 95.06 99 SER A N 1
ATOM 715 C CA . SER A 1 99 ? -3.411 -5.680 -10.121 1.00 95.06 99 SER A CA 1
ATOM 716 C C . SER A 1 99 ? -2.965 -4.247 -10.436 1.00 95.06 99 SER A C 1
ATOM 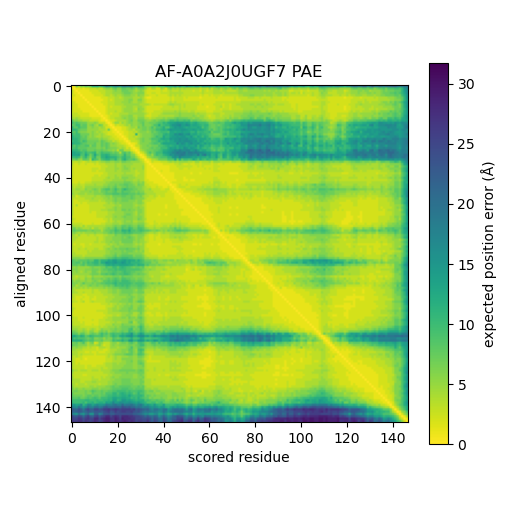718 O O . SER A 1 99 ? -2.784 -3.897 -11.605 1.00 95.06 99 SER A O 1
ATOM 720 N N . GLU A 1 100 ? -2.769 -3.414 -9.412 1.00 93.69 100 GLU A N 1
ATOM 721 C CA . GLU A 1 100 ? -2.280 -2.039 -9.555 1.00 93.69 100 GLU A CA 1
ATOM 722 C C . GLU A 1 100 ? -0.852 -2.013 -10.112 1.00 93.69 100 GLU A C 1
ATOM 724 O O . GLU A 1 100 ? -0.580 -1.268 -11.055 1.00 93.69 100 GLU A O 1
ATOM 729 N N . PHE A 1 101 ? 0.033 -2.877 -9.612 1.00 92.06 101 PHE A N 1
ATOM 730 C CA . PHE A 1 101 ? 1.404 -3.010 -10.101 1.00 92.06 101 PHE A CA 1
ATOM 731 C C . PHE A 1 101 ? 1.447 -3.491 -11.558 1.00 92.06 101 PHE A C 1
ATOM 733 O O . PHE A 1 101 ? 2.136 -2.903 -12.392 1.00 92.06 101 PHE A O 1
ATOM 740 N N . ALA A 1 102 ? 0.644 -4.495 -11.918 1.00 91.44 102 ALA A N 1
ATOM 741 C CA . ALA A 1 102 ? 0.533 -4.951 -13.303 1.00 91.44 102 ALA A CA 1
ATOM 742 C C . ALA A 1 102 ? -0.035 -3.860 -14.230 1.00 91.44 102 ALA A C 1
ATOM 744 O O . ALA A 1 102 ? 0.408 -3.704 -15.370 1.00 91.44 102 ALA A O 1
ATOM 745 N N . ALA A 1 103 ? -1.015 -3.077 -13.765 1.00 91.06 103 ALA A N 1
ATOM 746 C CA . ALA A 1 103 ? -1.532 -1.932 -14.511 1.00 91.06 103 ALA A CA 1
ATOM 747 C C . ALA A 1 103 ? -0.476 -0.827 -14.674 1.00 91.06 103 ALA A C 1
ATOM 749 O O . ALA A 1 103 ? -0.368 -0.262 -15.762 1.00 91.06 103 ALA A O 1
ATOM 750 N N . PHE A 1 104 ? 0.323 -0.560 -13.639 1.00 87.94 104 PHE A N 1
ATOM 751 C CA . PHE A 1 104 ? 1.444 0.374 -13.698 1.00 87.94 104 PHE A CA 1
ATOM 752 C C . PHE A 1 104 ? 2.464 -0.053 -14.758 1.00 87.94 104 PHE A C 1
ATOM 754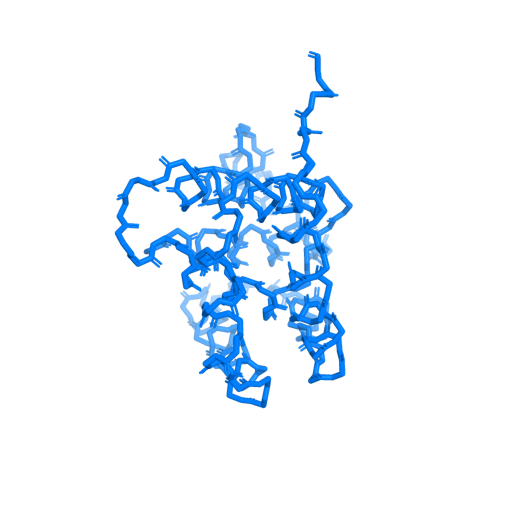 O O . PHE A 1 104 ? 2.740 0.728 -15.667 1.00 87.94 104 PHE A O 1
ATOM 761 N N . LYS A 1 105 ? 2.938 -1.310 -14.729 1.00 85.81 105 LYS A N 1
ATOM 762 C CA . LYS A 1 105 ? 3.897 -1.818 -15.731 1.00 85.81 105 LYS A CA 1
ATOM 763 C C . LYS A 1 105 ? 3.350 -1.724 -17.158 1.00 85.81 105 LYS A C 1
ATOM 765 O O . LYS A 1 105 ? 4.088 -1.365 -18.066 1.00 85.81 105 LYS A O 1
ATOM 770 N N . ARG A 1 106 ? 2.052 -1.983 -17.363 1.00 86.56 106 ARG A N 1
ATOM 771 C CA . ARG A 1 106 ? 1.409 -1.815 -18.681 1.00 86.56 106 ARG A CA 1
ATOM 772 C C . ARG A 1 106 ? 1.384 -0.358 -19.149 1.00 86.56 106 ARG A C 1
ATOM 774 O O . ARG A 1 106 ? 1.605 -0.106 -20.327 1.00 86.56 106 ARG A O 1
ATOM 781 N N . ARG A 1 107 ? 1.116 0.597 -18.250 1.00 85.12 107 ARG A N 1
ATOM 782 C CA . ARG A 1 107 ? 1.085 2.040 -18.570 1.00 85.12 107 ARG A CA 1
ATOM 783 C C . ARG A 1 107 ? 2.476 2.628 -18.787 1.00 85.12 107 ARG A C 1
ATOM 785 O O . ARG A 1 107 ? 2.621 3.538 -19.591 1.00 85.12 107 ARG A O 1
ATOM 792 N N . ALA A 1 108 ? 3.477 2.094 -18.096 1.00 77.06 108 ALA A N 1
ATOM 793 C CA . ALA A 1 108 ? 4.877 2.471 -18.246 1.00 77.06 108 ALA A CA 1
ATOM 794 C C . ALA A 1 108 ? 5.468 2.127 -19.631 1.00 77.06 108 ALA A C 1
ATOM 796 O O . ALA A 1 108 ? 6.537 2.625 -19.986 1.00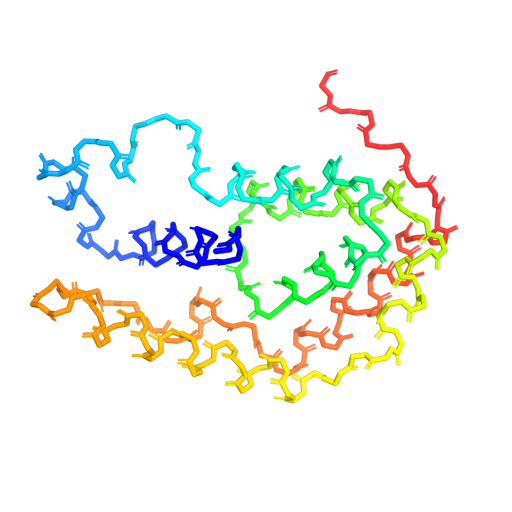 77.06 108 ALA A O 1
ATOM 797 N N . GLY A 1 109 ? 4.778 1.303 -20.428 1.00 74.06 109 GLY A N 1
ATOM 798 C CA . GLY A 1 109 ? 5.157 1.000 -21.805 1.00 74.06 109 GLY A CA 1
ATOM 799 C C . GLY A 1 109 ? 6.538 0.350 -21.897 1.00 74.06 109 GLY A C 1
ATOM 800 O O . GLY A 1 109 ? 6.750 -0.744 -21.382 1.00 74.06 109 GLY A O 1
ATOM 801 N N . ASN A 1 110 ? 7.475 1.031 -22.563 1.00 67.31 110 ASN A N 1
ATOM 802 C CA . ASN A 1 110 ? 8.832 0.531 -22.815 1.00 67.31 110 ASN A CA 1
ATOM 803 C C . ASN A 1 110 ? 9.793 0.705 -21.627 1.00 67.31 110 ASN A C 1
ATOM 805 O O . ASN A 1 110 ? 10.908 0.183 -21.683 1.00 67.31 110 ASN A O 1
ATOM 809 N N . ALA A 1 111 ? 9.399 1.428 -20.571 1.00 69.94 111 ALA A N 1
ATOM 810 C CA . ALA A 1 111 ? 10.226 1.566 -19.378 1.00 69.94 111 ALA A CA 1
ATOM 811 C C . ALA A 1 111 ? 10.330 0.209 -18.664 1.00 69.94 111 ALA A C 1
ATOM 813 O O . ALA A 1 111 ? 9.345 -0.345 -18.164 1.00 69.94 111 ALA A O 1
ATOM 814 N N . LYS A 1 112 ? 11.538 -0.358 -18.646 1.00 70.81 112 LYS A N 1
ATOM 815 C CA . LYS A 1 112 ? 11.807 -1.652 -18.022 1.00 70.81 112 LYS A CA 1
ATOM 816 C C . LYS A 1 112 ? 12.078 -1.454 -16.537 1.00 70.81 112 LYS A C 1
ATOM 818 O O . LYS A 1 112 ? 13.202 -1.195 -16.140 1.00 70.81 112 LYS A O 1
ATOM 823 N N . PHE A 1 113 ? 11.038 -1.626 -15.731 1.00 78.56 113 PHE A N 1
ATOM 824 C CA . PHE A 1 113 ? 11.188 -1.773 -14.287 1.00 78.56 113 PHE A CA 1
ATOM 825 C C . PHE A 1 113 ? 11.461 -3.239 -13.949 1.00 78.56 113 PHE A C 1
ATOM 827 O O . PHE A 1 113 ? 10.580 -4.105 -14.083 1.00 78.56 113 PHE A O 1
ATOM 834 N N . ASP A 1 114 ? 12.677 -3.513 -13.497 1.00 84.56 114 ASP A N 1
ATOM 835 C CA . ASP A 1 114 ? 13.172 -4.819 -13.054 1.00 84.56 114 ASP A CA 1
ATOM 836 C C . ASP A 1 114 ? 12.804 -5.121 -11.591 1.00 84.56 114 ASP A C 1
ATOM 838 O O . ASP A 1 114 ? 13.547 -5.744 -10.843 1.00 84.56 114 ASP A O 1
ATOM 842 N N . VAL A 1 115 ? 11.617 -4.687 -11.176 1.00 86.88 115 VAL A N 1
ATOM 843 C CA . VAL A 1 115 ? 11.129 -4.882 -9.813 1.00 86.88 115 VAL A CA 1
ATOM 844 C C . VAL A 1 115 ? 10.198 -6.086 -9.757 1.00 86.88 115 VAL A C 1
ATOM 846 O O . VAL A 1 115 ? 9.238 -6.187 -10.533 1.00 86.88 115 VAL A O 1
ATOM 849 N N . ALA A 1 116 ? 10.486 -6.994 -8.827 1.00 89.62 116 ALA A N 1
ATOM 850 C CA . ALA A 1 116 ? 9.639 -8.136 -8.527 1.00 89.62 116 ALA A CA 1
ATOM 851 C C . ALA A 1 116 ? 8.417 -7.702 -7.686 1.00 89.62 116 ALA A C 1
ATOM 853 O O . ALA A 1 116 ? 8.561 -6.828 -6.822 1.00 89.62 116 ALA A O 1
ATOM 854 N N . PRO A 1 117 ? 7.215 -8.270 -7.909 1.00 89.94 117 PRO A N 1
ATOM 855 C CA . PRO A 1 117 ? 6.007 -7.889 -7.176 1.00 89.94 117 PRO A CA 1
ATOM 856 C C . PRO A 1 117 ? 6.163 -7.941 -5.653 1.00 89.94 117 PRO A C 1
ATOM 858 O O . PRO A 1 117 ? 5.662 -7.064 -4.966 1.00 89.94 117 PRO A O 1
ATOM 861 N N . GLU A 1 118 ? 6.899 -8.911 -5.121 1.00 91.81 118 GLU A N 1
ATOM 862 C CA . GLU A 1 118 ? 7.188 -9.085 -3.694 1.00 91.81 118 GLU A CA 1
ATOM 863 C C . GLU A 1 118 ? 8.009 -7.941 -3.083 1.00 91.81 118 GLU A C 1
ATOM 865 O O . GLU A 1 118 ? 7.974 -7.726 -1.873 1.00 91.81 118 GLU A O 1
ATOM 870 N N . ASN A 1 119 ? 8.727 -7.163 -3.893 1.00 90.00 119 ASN A N 1
ATOM 871 C CA . ASN A 1 119 ? 9.440 -5.982 -3.410 1.00 90.00 119 ASN A CA 1
ATOM 872 C C . ASN A 1 119 ? 8.508 -4.775 -3.254 1.00 90.00 119 ASN A C 1
ATOM 874 O O . ASN A 1 119 ? 8.871 -3.826 -2.562 1.00 90.00 119 ASN A O 1
ATOM 878 N N . ILE A 1 120 ? 7.313 -4.817 -3.849 1.00 92.44 120 ILE A N 1
ATOM 879 C CA . ILE A 1 120 ? 6.346 -3.710 -3.888 1.00 92.44 120 ILE A CA 1
ATOM 880 C C . ILE A 1 120 ? 5.080 -4.029 -3.107 1.00 92.44 120 ILE A C 1
ATOM 882 O O . ILE A 1 120 ? 4.549 -3.159 -2.427 1.00 92.44 120 ILE A O 1
ATOM 886 N N . CYS A 1 121 ? 4.600 -5.261 -3.192 1.00 95.88 121 CYS A N 1
ATOM 887 C CA . CYS A 1 121 ? 3.369 -5.720 -2.584 1.00 95.88 121 CYS A CA 1
ATOM 888 C C . CYS A 1 121 ? 3.663 -6.556 -1.345 1.00 95.88 121 CYS A C 1
ATOM 890 O O . CYS A 1 121 ? 4.431 -7.519 -1.384 1.00 95.88 121 CYS A O 1
ATOM 892 N N . SER A 1 122 ? 3.006 -6.199 -0.250 1.00 95.44 122 SER A N 1
ATOM 893 C CA . SER A 1 122 ? 3.031 -6.954 0.995 1.00 95.44 122 SER A CA 1
ATOM 894 C C . SER A 1 122 ? 2.331 -8.302 0.821 1.00 95.44 122 SER A C 1
ATOM 896 O O . SER A 1 122 ? 1.320 -8.413 0.118 1.00 95.44 122 SER A O 1
ATOM 898 N N . SER A 1 123 ? 2.846 -9.339 1.484 1.00 95.00 123 SER A N 1
ATOM 899 C CA . SER A 1 123 ? 2.171 -10.637 1.510 1.00 95.00 123 SER A CA 1
ATOM 900 C C . SER A 1 123 ? 0.885 -10.567 2.342 1.00 95.00 123 SER A C 1
ATOM 902 O O . SER A 1 1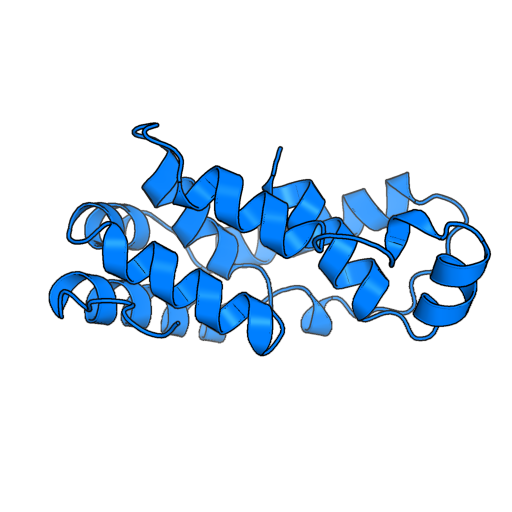23 ? 0.703 -9.673 3.168 1.00 95.00 123 SER A O 1
ATOM 904 N N . VAL A 1 124 ? -0.013 -11.544 2.181 1.00 95.75 124 VAL A N 1
ATOM 905 C CA . VAL A 1 124 ? -1.236 -11.624 3.004 1.00 95.75 124 VAL A CA 1
ATOM 906 C C . VAL A 1 124 ? -0.895 -11.677 4.499 1.00 95.75 124 VAL A C 1
ATOM 908 O O . VAL A 1 124 ? -1.579 -11.045 5.301 1.00 95.75 124 VAL A O 1
ATOM 911 N N . ALA A 1 125 ? 0.172 -12.392 4.867 1.00 94.81 125 ALA A N 1
ATOM 912 C CA . ALA A 1 125 ? 0.634 -12.490 6.249 1.00 94.81 125 ALA A CA 1
ATOM 913 C C . ALA A 1 125 ? 1.149 -11.139 6.776 1.00 94.81 125 ALA A C 1
ATOM 915 O O . ALA A 1 125 ? 0.785 -10.742 7.884 1.00 94.81 125 ALA A O 1
ATOM 916 N N . ASP A 1 126 ? 1.919 -10.409 5.964 1.00 94.06 126 ASP A N 1
ATOM 917 C CA . ASP A 1 126 ? 2.440 -9.082 6.320 1.00 94.06 126 ASP A CA 1
ATOM 918 C C . ASP A 1 126 ? 1.300 -8.070 6.494 1.00 94.06 126 ASP A C 1
ATOM 920 O O . ASP A 1 126 ? 1.276 -7.319 7.468 1.00 94.06 126 ASP A O 1
ATOM 924 N N . ILE A 1 127 ? 0.303 -8.095 5.602 1.00 94.69 127 ILE A N 1
ATOM 925 C CA . ILE A 1 127 ? -0.880 -7.230 5.703 1.00 94.69 127 ILE A CA 1
ATOM 926 C C . ILE A 1 127 ? -1.656 -7.559 6.983 1.00 94.69 127 ILE A C 1
ATOM 928 O O . ILE A 1 127 ? -2.015 -6.657 7.732 1.00 94.69 127 ILE A O 1
ATOM 932 N N . GLN A 1 128 ? -1.879 -8.838 7.298 1.00 94.25 128 GLN A N 1
ATOM 933 C CA . GLN A 1 128 ? -2.548 -9.234 8.545 1.00 94.25 128 GLN A CA 1
ATOM 934 C C . GLN A 1 128 ? -1.772 -8.819 9.802 1.00 94.25 128 GLN A C 1
ATOM 936 O O . GLN A 1 128 ? -2.381 -8.472 10.816 1.00 94.25 128 GLN A O 1
ATOM 941 N N . ALA A 1 129 ? -0.439 -8.871 9.772 1.00 92.75 129 ALA A N 1
ATOM 942 C CA . ALA A 1 129 ? 0.389 -8.339 10.848 1.00 92.75 129 ALA A CA 1
ATOM 943 C C . ALA A 1 129 ? 0.205 -6.819 10.970 1.00 92.75 129 ALA A C 1
ATOM 945 O O . ALA A 1 129 ? -0.161 -6.344 12.043 1.00 92.75 129 ALA A O 1
ATOM 946 N N . SER A 1 130 ? 0.306 -6.093 9.856 1.00 90.88 130 SER A N 1
ATOM 947 C CA . SER A 1 130 ? 0.125 -4.641 9.807 1.00 90.88 130 SER A CA 1
ATOM 948 C C . SER A 1 130 ? -1.255 -4.201 10.308 1.00 90.88 130 SER A C 1
ATOM 950 O O . SER A 1 130 ? -1.340 -3.304 11.137 1.00 90.88 130 SER A O 1
ATOM 952 N N . LEU A 1 131 ? -2.344 -4.869 9.912 1.00 91.38 131 LEU A N 1
ATOM 953 C CA . LEU A 1 131 ? -3.698 -4.556 10.395 1.00 91.38 131 LEU A CA 1
ATOM 954 C C . LEU A 1 131 ? -3.839 -4.744 11.916 1.00 91.38 131 LEU A C 1
ATOM 956 O O . LEU A 1 131 ? -4.538 -3.974 12.581 1.00 91.38 131 LEU A O 1
ATOM 960 N N . ARG A 1 132 ? -3.160 -5.747 12.488 1.00 89.38 132 ARG A N 1
ATOM 961 C CA . ARG A 1 132 ? -3.097 -5.931 13.948 1.00 89.38 132 ARG A CA 1
ATOM 962 C C . ARG A 1 132 ? -2.254 -4.845 14.611 1.00 89.38 132 ARG A C 1
ATOM 964 O O . ARG A 1 132 ? -2.618 -4.385 15.690 1.00 89.38 132 ARG A O 1
ATOM 971 N N . ASP A 1 133 ? -1.168 -4.421 13.976 1.00 87.62 133 ASP A N 1
ATOM 972 C CA . ASP A 1 133 ? -0.299 -3.349 14.470 1.00 87.62 133 ASP A CA 1
ATOM 973 C C . ASP A 1 133 ? -1.001 -2.000 14.459 1.00 87.62 133 ASP A C 1
ATOM 975 O O . ASP A 1 133 ? -0.952 -1.295 15.460 1.00 87.62 133 ASP A O 1
ATOM 979 N N . VAL A 1 134 ? -1.754 -1.691 13.404 1.00 86.62 134 VAL A N 1
ATOM 980 C CA . VAL A 1 134 ? -2.635 -0.517 13.332 1.00 86.62 134 VAL A CA 1
ATOM 981 C C . VAL A 1 134 ? -3.574 -0.492 14.533 1.00 86.62 134 VAL A C 1
ATOM 983 O O . VAL A 1 134 ? -3.673 0.518 15.222 1.00 86.62 134 VAL A O 1
ATOM 986 N N . ALA A 1 135 ? -4.224 -1.619 14.838 1.00 81.81 135 ALA A N 1
ATOM 987 C CA . ALA A 1 135 ? -5.130 -1.704 15.978 1.00 81.81 135 ALA A CA 1
ATOM 988 C C . ALA A 1 135 ? -4.421 -1.536 17.334 1.00 81.81 135 ALA A C 1
ATOM 990 O O . ALA A 1 135 ? -5.055 -1.100 18.294 1.00 81.81 135 ALA A O 1
ATOM 991 N N . ARG A 1 136 ? -3.131 -1.885 17.430 1.00 83.62 136 ARG A N 1
ATOM 992 C CA . ARG A 1 136 ? -2.308 -1.663 18.628 1.00 83.62 136 ARG A CA 1
ATOM 993 C C . ARG A 1 136 ? -1.878 -0.200 18.749 1.00 83.62 136 ARG A C 1
ATOM 995 O O . ARG A 1 136 ? -2.127 0.404 19.786 1.00 83.62 136 ARG A O 1
ATOM 1002 N N . LEU A 1 137 ? -1.308 0.370 17.689 1.00 80.12 137 LEU A N 1
ATOM 1003 C CA . LEU A 1 137 ? -0.831 1.757 17.626 1.00 80.12 137 LEU A CA 1
ATOM 1004 C C . LEU A 1 137 ? -1.967 2.757 17.869 1.00 80.12 137 LEU A C 1
ATOM 1006 O O . LEU A 1 137 ? -1.842 3.655 18.696 1.00 80.12 137 LEU A O 1
ATOM 1010 N N . ALA A 1 138 ? -3.116 2.536 17.231 1.00 77.19 138 ALA A N 1
ATOM 1011 C CA . ALA A 1 138 ? -4.299 3.378 17.384 1.00 77.19 138 ALA A CA 1
ATOM 1012 C C . ALA A 1 138 ? -4.875 3.388 18.811 1.00 77.19 138 ALA A C 1
ATOM 1014 O O . ALA A 1 138 ? -5.493 4.370 19.215 1.00 77.19 138 ALA A O 1
ATOM 1015 N N . LYS A 1 139 ? -4.703 2.295 19.569 1.00 75.38 139 LYS A N 1
ATOM 1016 C CA . LYS A 1 139 ? -5.138 2.195 20.972 1.00 75.38 139 LYS A CA 1
ATOM 1017 C C . LYS A 1 139 ? -4.117 2.762 21.949 1.00 75.38 139 LYS A C 1
ATOM 1019 O O . LYS A 1 139 ? -4.511 3.214 23.017 1.00 75.38 139 LYS A O 1
ATOM 1024 N N . ALA A 1 140 ? -2.833 2.687 21.603 1.00 73.44 140 ALA A N 1
ATOM 1025 C CA . ALA A 1 140 ? -1.758 3.213 22.430 1.00 73.44 140 ALA A CA 1
ATOM 1026 C C . ALA A 1 140 ? -1.774 4.747 22.485 1.00 73.44 140 ALA A C 1
ATOM 1028 O O . ALA A 1 140 ? -1.344 5.290 23.492 1.00 73.44 140 ALA A O 1
ATOM 1029 N N . GLY A 1 141 ? -2.304 5.416 21.448 1.00 62.34 141 GLY A N 1
ATOM 1030 C CA . GLY A 1 141 ? -2.349 6.878 21.383 1.00 62.34 141 GLY A CA 1
ATOM 1031 C C . GLY A 1 141 ? -0.936 7.448 21.449 1.00 62.34 141 GLY A C 1
ATOM 1032 O O . GLY A 1 141 ? -0.530 7.974 22.477 1.00 62.34 141 GLY A O 1
ATOM 1033 N N . GLY A 1 142 ? -0.157 7.242 20.389 1.00 56.78 142 GLY A N 1
ATOM 1034 C CA . GLY A 1 142 ? 1.223 7.716 20.341 1.00 56.78 142 GLY A CA 1
ATOM 1035 C C . GLY A 1 142 ? 1.307 9.137 19.798 1.00 56.78 142 GLY A C 1
ATOM 1036 O O . GLY A 1 142 ? 0.838 9.378 18.685 1.00 56.78 142 GLY A O 1
ATOM 1037 N N . ASP A 1 143 ? 1.955 10.028 20.550 1.00 52.81 143 ASP A N 1
ATOM 1038 C CA . ASP A 1 143 ? 2.591 11.212 19.977 1.00 52.81 143 ASP A CA 1
ATOM 1039 C C . ASP A 1 143 ? 3.711 10.737 19.051 1.00 52.81 143 ASP A C 1
ATOM 1041 O O . ASP A 1 143 ? 4.642 10.047 19.471 1.00 52.81 143 ASP A O 1
ATOM 1045 N N . CYS A 1 144 ? 3.619 11.107 17.779 1.00 58.81 144 CYS A N 1
ATOM 1046 C CA . CYS A 1 144 ? 4.783 11.145 16.909 1.00 58.81 144 CYS A CA 1
ATOM 1047 C C . CYS A 1 144 ? 5.480 12.493 17.066 1.00 58.81 144 CYS A C 1
ATOM 1049 O O . CYS A 1 144 ? 5.588 13.256 16.112 1.00 58.81 144 CYS A O 1
ATOM 1051 N N . ASP A 1 145 ? 5.925 12.787 18.285 1.00 47.66 145 ASP A N 1
ATOM 1052 C CA . ASP A 1 145 ? 6.857 13.881 18.528 1.00 47.66 145 ASP A CA 1
ATOM 1053 C C . ASP A 1 145 ? 8.269 13.328 18.347 1.00 47.66 145 ASP A C 1
ATOM 1055 O O . ASP A 1 145 ? 8.812 12.612 19.192 1.00 47.66 145 ASP A O 1
ATOM 1059 N N . GLY A 1 146 ? 8.828 13.605 17.173 1.00 44.75 146 GLY A N 1
ATOM 1060 C CA . GLY A 1 146 ? 10.123 13.100 16.742 1.00 44.75 146 GLY A CA 1
ATOM 1061 C C . GLY A 1 146 ? 10.737 13.897 15.595 1.00 44.75 146 GLY A C 1
ATOM 1062 O O . GLY A 1 146 ? 11.363 13.291 14.731 1.00 44.75 146 GLY A O 1
ATOM 1063 N N . VAL A 1 147 ? 10.554 15.224 15.585 1.00 37.00 147 VAL A N 1
ATOM 1064 C CA . VAL A 1 147 ? 11.478 16.198 14.971 1.00 37.00 147 VAL A CA 1
ATOM 1065 C C . VAL A 1 147 ? 11.652 17.365 15.931 1.00 37.00 147 VAL A C 1
ATOM 1067 O O . VAL A 1 147 ? 10.616 17.921 16.355 1.00 37.00 147 VAL A O 1
#

Nearest PDB structures (foldseek):
  5w4a-assembly1_C  TM=2.335E-01  e=9.996E+00  Caenorhabditis japonica

Radius of gyration: 15.37 Å; Cα contacts (8 Å, |Δi|>4): 179; chains: 1; bounding box: 34×29×45 Å

Foldseek 3Di:
DLL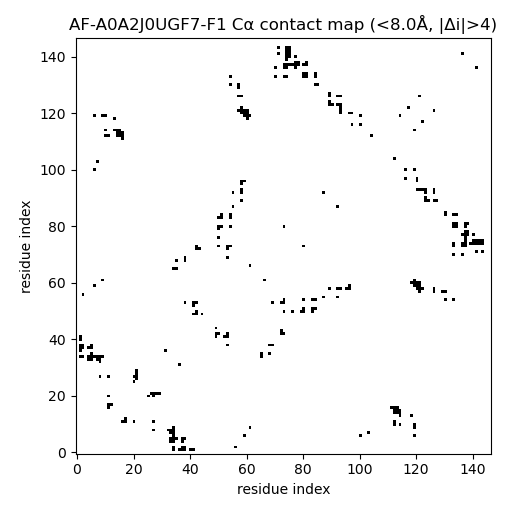LLLLLLLLLVQFPCVVVVCVVPVVCPDDQRSNNVSLCCLLVDPDLCSLLVLLLCLFWDDDDVSVLSSLQSLLQVAPSNLVNLVPDQLVVSVVVLVVSNVVVVVVCPPDDRPDDSCSTGDDSVSSVVSSVVSNVSSHVNDDPPDD

Secondary structure (DSSP, 8-state):
-HHHHHHHHHHHHHSTTHHHHHHH-GGGTSSS-HHHHHHHHHHT---TTHHHHHHHGGGB---HHHHHHHHHHHHHTTHHHHHHHTT--HHHHHHHHHHHHHHHHHHTTT------HHHHB--HHHHHHHHHHHHHHHHHT------

InterPro domains:
  IPR028955 Immunity protein 57 [PF15596] (1-100)

Solvent-accessible surface area (backbone atoms only — not comparable to full-atom values): 7961 Å² total; per-residue (Å²): 111,45,68,57,34,27,52,52,36,56,49,44,72,61,15,85,52,30,67,62,50,28,70,77,35,50,75,80,70,55,75,82,48,47,31,58,53,19,47,48,56,41,55,72,39,87,51,91,59,24,45,44,57,56,56,60,49,45,21,44,45,65,56,76,70,59,44,50,56,50,52,40,45,45,16,71,51,21,69,55,33,38,63,34,38,75,73,60,56,40,64,60,38,30,52,47,34,53,52,52,51,52,49,47,54,63,71,50,57,88,61,79,67,76,54,57,65,76,69,45,28,26,49,48,69,54,25,51,49,48,44,53,45,45,44,49,41,13,70,65,60,48,82,77,82,81,130

Organism: Stenotrophomonas maltophilia (NCBI:txid40324)